Protein AF-A0A521SE34-F1 (afdb_monomer_lite)

Sequence (59 aa):
MTLPPPPIKKCPVCAAPINGNPVVLRRGDDVWEFDTETCKERFQIEPLKYESAEDEEDD

Foldseek 3Di:
DDDDPPPQDAALQPRHGQDDDFDWDDDPPDIHTHNDVVSVVVCVVPVVVSVPPPDDDDD

Secondary structure (DSSP, 8-state):
--PPPPP--B-TTT--B--SSPEEEEETTEEEEESSHHHHHHHHHSHHHHHTTS-----

Structure (mmCIF, N/CA/C/O backbone):
data_AF-A0A521SE34-F1
#
_entry.id   AF-A0A521SE34-F1
#
loop_
_atom_site.group_PDB
_atom_site.id
_atom_site.type_symbol
_atom_site.label_atom_id
_atom_site.label_alt_id
_atom_site.label_comp_id
_atom_site.label_asym_id
_atom_site.label_entity_id
_atom_site.label_seq_id
_atom_site.pdbx_PDB_ins_code
_atom_site.Cartn_x
_atom_site.Cartn_y
_atom_site.Cartn_z
_atom_site.occupancy
_atom_site.B_iso_or_equiv
_atom_site.auth_seq_id
_atom_site.auth_comp_id
_atom_site.auth_asym_id
_atom_site.auth_atom_id
_atom_site.pdbx_PDB_model_num
ATOM 1 N N . MET A 1 1 ? -4.208 -8.735 -33.193 1.00 50.16 1 MET A N 1
ATOM 2 C CA . MET A 1 1 ? -4.776 -7.696 -32.311 1.00 50.16 1 MET A CA 1
ATOM 3 C C . MET A 1 1 ? -3.971 -7.742 -31.026 1.00 50.16 1 MET A C 1
ATOM 5 O O . MET A 1 1 ? -4.081 -8.723 -30.305 1.00 50.16 1 MET A O 1
ATOM 9 N N . THR A 1 2 ? -3.067 -6.790 -30.809 1.00 61.38 2 THR A N 1
ATOM 10 C CA . THR A 1 2 ? -2.241 -6.757 -29.594 1.00 61.38 2 THR A CA 1
ATOM 11 C C . THR A 1 2 ? -3.065 -6.075 -28.510 1.00 61.38 2 THR A C 1
ATOM 13 O O . THR A 1 2 ? -3.422 -4.910 -28.667 1.00 61.38 2 THR A O 1
ATOM 16 N N . LEU A 1 3 ? -3.453 -6.817 -27.473 1.00 67.25 3 LEU A N 1
ATOM 17 C CA . LEU A 1 3 ? -4.143 -6.248 -26.316 1.00 67.25 3 LEU A CA 1
ATOM 18 C C . LEU A 1 3 ? -3.222 -5.212 -25.646 1.00 67.25 3 LEU A C 1
ATOM 20 O O . LEU A 1 3 ? -2.020 -5.480 -25.534 1.00 67.25 3 LEU A O 1
ATOM 24 N N . PRO A 1 4 ? -3.741 -4.047 -25.217 1.00 69.00 4 PRO A N 1
ATOM 25 C CA . PRO A 1 4 ? -2.957 -3.130 -24.402 1.00 69.00 4 PRO A CA 1
ATOM 26 C C . PRO A 1 4 ? -2.525 -3.850 -23.114 1.00 69.00 4 PRO A C 1
ATOM 28 O O . PRO A 1 4 ? -3.293 -4.665 -22.589 1.00 69.00 4 PRO A O 1
ATOM 31 N N . PRO A 1 5 ? -1.301 -3.602 -22.614 1.00 68.94 5 PRO A N 1
ATOM 32 C CA . PRO A 1 5 ? -0.872 -4.180 -21.351 1.00 68.94 5 PRO A CA 1
ATOM 33 C C . PRO A 1 5 ? -1.844 -3.747 -20.244 1.00 68.94 5 PRO A C 1
ATOM 35 O O . PRO A 1 5 ? -2.330 -2.611 -20.275 1.00 68.94 5 PRO A O 1
ATOM 38 N N . PRO A 1 6 ? -2.156 -4.633 -19.282 1.00 67.19 6 PRO A N 1
ATOM 39 C CA 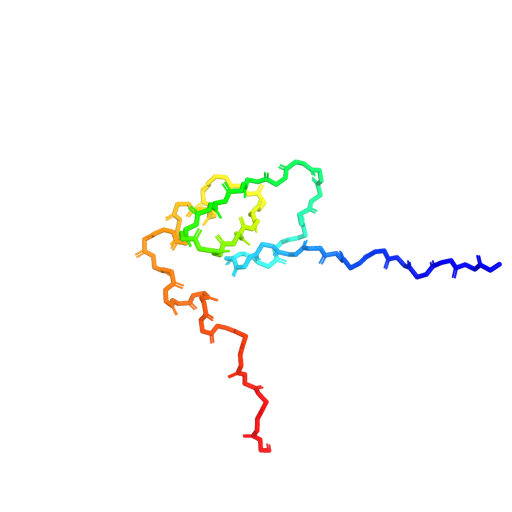. PRO A 1 6 ? -2.981 -4.251 -18.148 1.00 67.19 6 PRO A CA 1
ATOM 40 C C . PRO A 1 6 ? -2.335 -3.059 -17.427 1.00 67.19 6 PRO A C 1
ATOM 42 O O . PRO A 1 6 ? -1.102 -2.957 -17.407 1.00 67.19 6 PRO A O 1
ATOM 45 N N . PRO A 1 7 ? -3.142 -2.157 -16.842 1.00 69.38 7 PRO A N 1
ATOM 46 C CA . PRO A 1 7 ? -2.612 -1.040 -16.076 1.00 69.38 7 PRO A CA 1
ATOM 47 C C . PRO A 1 7 ? -1.675 -1.578 -14.991 1.00 69.38 7 PRO A C 1
ATOM 49 O O . PRO A 1 7 ? -2.057 -2.421 -14.176 1.00 69.38 7 PRO A O 1
ATOM 52 N N . ILE A 1 8 ? -0.421 -1.124 -15.023 1.00 73.94 8 ILE A N 1
ATOM 53 C CA . ILE A 1 8 ? 0.587 -1.506 -14.036 1.00 73.94 8 ILE A CA 1
ATOM 54 C C . ILE A 1 8 ? 0.214 -0.800 -12.738 1.00 73.94 8 ILE A C 1
ATOM 56 O O . ILE A 1 8 ? 0.362 0.419 -12.631 1.00 73.94 8 ILE A O 1
ATOM 60 N N . LYS A 1 9 ? -0.270 -1.565 -11.758 1.00 83.19 9 LYS A N 1
ATOM 61 C CA . LYS A 1 9 ? -0.527 -1.043 -10.417 1.00 83.19 9 LYS A CA 1
ATOM 62 C C . LYS A 1 9 ? 0.788 -0.590 -9.798 1.00 83.19 9 LYS A C 1
ATOM 64 O O . LYS A 1 9 ? 1.787 -1.312 -9.845 1.00 83.19 9 LYS A O 1
ATOM 69 N N . LYS A 1 10 ? 0.793 0.608 -9.224 1.00 88.94 10 LYS A N 1
ATOM 70 C CA . LYS A 1 10 ? 1.946 1.169 -8.522 1.00 88.94 10 LYS A CA 1
ATOM 71 C C . LYS A 1 10 ? 1.614 1.307 -7.050 1.00 88.94 10 LYS A C 1
ATOM 73 O O . LYS A 1 10 ? 0.489 1.627 -6.691 1.00 88.94 10 LYS A O 1
ATOM 78 N N . CYS A 1 11 ? 2.607 1.071 -6.208 1.00 89.19 11 CYS A N 1
ATOM 79 C CA . CYS A 1 11 ? 2.485 1.293 -4.781 1.00 89.19 11 CYS A CA 1
ATOM 80 C C . CYS A 1 11 ? 2.290 2.799 -4.522 1.00 89.19 11 CYS A C 1
ATOM 82 O O . CYS A 1 11 ? 3.151 3.577 -4.935 1.00 89.19 11 CYS A O 1
ATOM 84 N N . PRO A 1 12 ? 1.238 3.229 -3.809 1.00 85.81 12 PRO A N 1
ATOM 85 C CA . PRO A 1 12 ? 0.950 4.653 -3.590 1.00 85.81 12 PRO A CA 1
ATOM 86 C C . PRO A 1 12 ? 2.011 5.356 -2.724 1.00 85.81 12 PRO A C 1
ATOM 88 O O . PRO A 1 12 ? 2.116 6.575 -2.720 1.00 85.81 12 PRO A O 1
ATOM 91 N N . VAL A 1 13 ? 2.842 4.593 -2.004 1.00 89.25 13 VAL A N 1
ATOM 92 C CA . VAL A 1 13 ? 3.881 5.142 -1.114 1.00 89.25 13 VAL A CA 1
ATOM 93 C C . VAL A 1 13 ? 5.216 5.351 -1.820 1.00 89.25 13 VAL A C 1
ATOM 95 O O . VAL A 1 13 ? 5.890 6.352 -1.587 1.00 89.25 13 VAL A O 1
ATOM 98 N N . CYS A 1 14 ? 5.642 4.389 -2.641 1.00 88.19 14 CYS A N 1
ATOM 99 C CA . CYS A 1 14 ? 6.963 4.405 -3.278 1.00 88.19 14 CYS A CA 1
ATOM 100 C C . CYS A 1 14 ? 6.912 4.509 -4.807 1.00 88.19 14 CYS A C 1
ATOM 102 O O . CYS A 1 14 ? 7.963 4.512 -5.441 1.00 88.19 14 CYS A O 1
ATOM 104 N N . ALA A 1 15 ? 5.714 4.552 -5.398 1.00 87.44 15 ALA A N 1
ATOM 105 C CA . ALA A 1 15 ? 5.456 4.511 -6.838 1.00 87.44 15 ALA A CA 1
ATOM 106 C C . ALA A 1 15 ? 6.075 3.302 -7.573 1.00 87.44 15 ALA A C 1
ATOM 108 O O . ALA A 1 15 ? 6.093 3.265 -8.807 1.00 87.44 15 ALA A O 1
ATOM 109 N N . ALA A 1 16 ? 6.563 2.298 -6.834 1.00 88.62 16 ALA A N 1
ATOM 110 C CA . ALA A 1 16 ? 7.143 1.091 -7.401 1.00 88.62 16 ALA A CA 1
ATOM 111 C C . ALA A 1 16 ? 6.052 0.225 -8.049 1.00 88.62 16 ALA A C 1
ATOM 113 O O . ALA A 1 16 ? 4.937 0.150 -7.522 1.00 88.62 16 ALA A O 1
ATOM 114 N N . PRO A 1 17 ? 6.341 -0.430 -9.184 1.00 89.25 17 PRO A N 1
ATOM 115 C CA . PRO A 1 17 ? 5.382 -1.299 -9.845 1.00 89.25 17 PRO A CA 1
ATOM 116 C C . PRO A 1 17 ? 5.154 -2.565 -9.012 1.00 89.25 17 PRO A C 1
ATOM 118 O O . PRO A 1 17 ? 6.087 -3.323 -8.750 1.00 89.25 17 PRO A O 1
ATOM 121 N N . ILE A 1 18 ? 3.901 -2.811 -8.647 1.00 88.88 18 ILE A N 1
ATOM 122 C CA . ILE A 1 18 ? 3.482 -3.993 -7.900 1.00 88.88 18 ILE A CA 1
ATOM 123 C C . ILE A 1 18 ? 3.468 -5.175 -8.871 1.00 8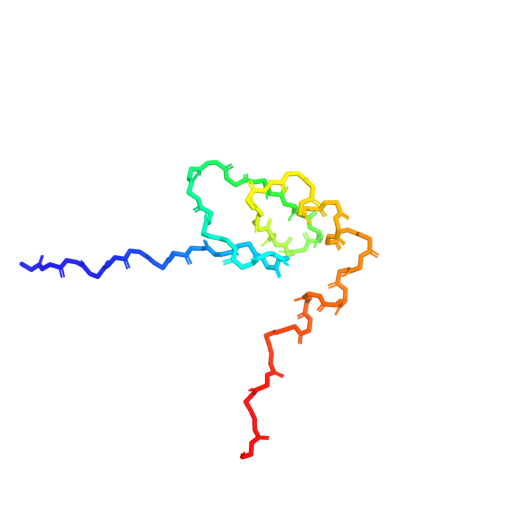8.88 18 ILE A C 1
ATOM 125 O O . ILE A 1 18 ? 2.558 -5.313 -9.689 1.00 88.88 18 ILE A O 1
ATOM 129 N N . ASN A 1 19 ? 4.487 -6.029 -8.791 1.00 83.56 19 ASN A N 1
ATOM 130 C CA . ASN A 1 19 ? 4.590 -7.234 -9.610 1.00 83.56 19 ASN A CA 1
ATOM 131 C C . ASN A 1 19 ? 4.453 -8.476 -8.724 1.00 83.56 19 ASN A C 1
ATOM 133 O O . ASN A 1 19 ? 5.325 -8.756 -7.906 1.00 83.56 19 ASN A O 1
ATOM 137 N N . GLY A 1 20 ? 3.379 -9.247 -8.903 1.00 82.25 20 GLY A N 1
ATOM 138 C CA . GLY A 1 20 ? 3.141 -10.482 -8.148 1.00 82.25 20 GLY A CA 1
ATOM 139 C C . GLY A 1 20 ? 2.024 -10.345 -7.118 1.00 82.25 20 GLY A C 1
ATOM 140 O O . GLY A 1 20 ? 0.906 -9.993 -7.485 1.00 82.25 20 GLY A O 1
ATOM 141 N N . ASN A 1 21 ? 2.311 -10.674 -5.855 1.00 87.38 21 ASN A N 1
ATOM 142 C CA . ASN A 1 21 ? 1.331 -10.675 -4.765 1.00 87.38 21 ASN A CA 1
ATOM 143 C C . ASN A 1 21 ? 1.392 -9.357 -3.971 1.00 87.38 21 ASN A C 1
ATOM 145 O O . ASN A 1 21 ? 2.256 -9.241 -3.100 1.00 87.38 21 ASN A O 1
ATOM 149 N N . PRO A 1 22 ? 0.500 -8.381 -4.233 1.00 91.19 22 PRO A N 1
ATOM 150 C CA . PRO A 1 22 ? 0.434 -7.157 -3.445 1.00 91.19 22 PRO A CA 1
ATOM 151 C C . PRO A 1 22 ? 0.104 -7.428 -1.984 1.00 91.19 22 PRO A C 1
ATOM 153 O O . PRO A 1 22 ? -0.710 -8.292 -1.647 1.00 91.19 22 PRO A O 1
ATOM 156 N N . VAL A 1 23 ? 0.646 -6.579 -1.121 1.00 92.88 23 VAL A N 1
ATOM 157 C CA . VAL A 1 23 ? 0.150 -6.434 0.240 1.00 92.88 23 VAL A CA 1
ATOM 158 C C . VAL A 1 23 ? -1.120 -5.594 0.186 1.00 92.88 23 VAL A C 1
ATOM 160 O O . VAL A 1 23 ? -1.089 -4.440 -0.225 1.00 92.88 23 VAL A O 1
ATOM 163 N N . VAL A 1 24 ? -2.246 -6.170 0.603 1.00 92.50 24 VAL A N 1
ATOM 164 C CA . VAL A 1 24 ? -3.551 -5.497 0.578 1.00 92.50 24 VAL A CA 1
ATOM 165 C C . VAL A 1 24 ? -3.876 -4.923 1.959 1.00 92.50 24 VAL A C 1
ATOM 167 O O . VAL A 1 24 ? -3.764 -5.612 2.979 1.00 92.50 24 VAL A O 1
ATOM 170 N N . LEU A 1 25 ? -4.312 -3.666 2.001 1.00 91.44 25 LEU A N 1
ATOM 171 C CA . LEU A 1 25 ? -4.908 -3.027 3.172 1.00 91.44 25 LEU A CA 1
ATOM 172 C C . LEU A 1 25 ? -6.362 -2.696 2.850 1.00 91.44 25 LEU A C 1
ATOM 174 O O . LEU A 1 25 ? -6.642 -1.981 1.894 1.00 91.44 25 LEU A O 1
ATOM 178 N N . ARG A 1 26 ? -7.283 -3.201 3.666 1.00 91.88 26 ARG A N 1
ATOM 179 C CA . ARG A 1 26 ? -8.696 -2.823 3.595 1.00 91.88 26 ARG A CA 1
ATOM 180 C C . ARG A 1 26 ? -9.005 -1.879 4.742 1.00 91.88 26 ARG A C 1
ATOM 182 O O . ARG A 1 26 ? -8.707 -2.218 5.890 1.00 91.88 26 ARG A O 1
ATOM 189 N N . ARG A 1 27 ? -9.585 -0.721 4.441 1.00 84.88 27 ARG A N 1
ATOM 190 C CA . ARG A 1 27 ? -9.962 0.277 5.441 1.00 84.88 27 ARG A CA 1
ATOM 191 C C . ARG A 1 27 ? -11.348 0.814 5.093 1.00 84.88 27 ARG A C 1
ATOM 193 O O . ARG A 1 27 ? -11.483 1.623 4.193 1.00 84.88 27 ARG A O 1
ATOM 200 N N . GLY A 1 28 ? -12.373 0.332 5.796 1.00 85.94 28 GLY A N 1
ATOM 201 C CA . GLY A 1 28 ? -13.761 0.619 5.422 1.00 85.94 28 GLY A CA 1
ATOM 202 C C . GLY A 1 28 ? -14.098 -0.006 4.068 1.00 85.94 28 GLY A C 1
ATOM 203 O O . GLY A 1 28 ? -13.913 -1.214 3.897 1.00 85.94 28 GLY A O 1
ATOM 204 N N . ASP A 1 29 ? -14.553 0.826 3.135 1.00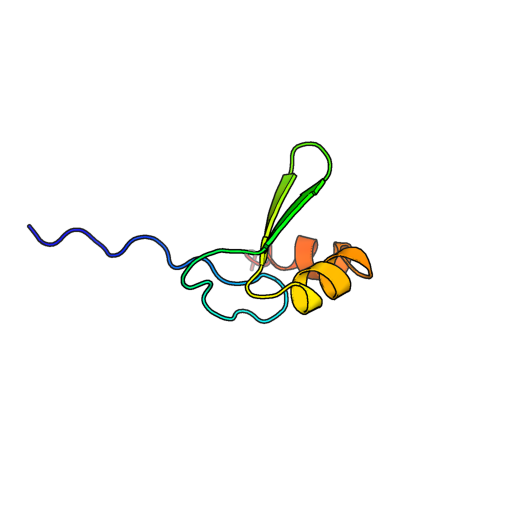 88.81 29 ASP A N 1
ATOM 205 C CA . ASP A 1 29 ? -14.868 0.451 1.753 1.00 88.81 29 ASP A CA 1
ATOM 206 C C . ASP A 1 29 ? -13.650 0.541 0.813 1.00 88.81 29 ASP A C 1
ATOM 208 O O . ASP A 1 29 ? -13.672 -0.020 -0.284 1.00 88.81 29 ASP A O 1
ATOM 212 N N . ASP A 1 30 ? -12.556 1.167 1.257 1.00 86.38 30 ASP A N 1
ATOM 213 C CA . ASP A 1 30 ? -11.358 1.372 0.449 1.00 86.38 30 ASP A CA 1
ATOM 214 C C . ASP A 1 30 ? -10.395 0.178 0.509 1.00 86.38 30 ASP A C 1
ATOM 216 O O . ASP A 1 30 ? -10.124 -0.413 1.568 1.00 86.38 30 ASP A O 1
ATOM 220 N N . VAL A 1 31 ? -9.833 -0.166 -0.653 1.00 88.88 31 VAL A N 1
ATOM 221 C CA . VAL A 1 31 ? -8.856 -1.247 -0.819 1.00 88.88 31 VAL A CA 1
ATOM 222 C C . VAL A 1 31 ? -7.593 -0.692 -1.455 1.00 88.88 31 VAL A C 1
ATOM 224 O O . VAL A 1 31 ? -7.594 -0.287 -2.612 1.00 88.88 31 VAL A O 1
ATOM 227 N N . TRP A 1 32 ? -6.499 -0.751 -0.704 1.00 89.44 32 TRP A N 1
ATOM 228 C CA . TRP A 1 32 ? -5.191 -0.271 -1.127 1.00 89.44 3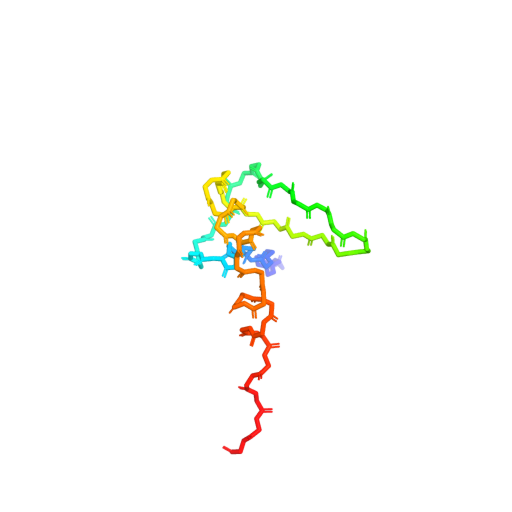2 TRP A CA 1
ATOM 229 C C . TRP A 1 32 ? -4.237 -1.440 -1.350 1.00 89.44 32 TRP A C 1
ATOM 231 O O . TRP A 1 32 ? -4.186 -2.378 -0.548 1.00 89.44 32 TRP A O 1
ATOM 241 N N . GLU A 1 33 ? -3.463 -1.377 -2.429 1.00 92.06 33 GLU A N 1
ATOM 242 C CA . GLU A 1 33 ? -2.458 -2.376 -2.791 1.00 92.06 33 GLU A CA 1
ATOM 243 C C . GLU A 1 33 ? -1.057 -1.772 -2.685 1.00 92.06 33 GLU A C 1
ATOM 245 O O . GLU A 1 33 ? -0.784 -0.687 -3.195 1.00 92.06 33 GLU A O 1
ATOM 250 N N . PHE A 1 34 ? -0.151 -2.497 -2.034 1.00 92.19 34 PHE A N 1
ATOM 251 C CA . PHE A 1 34 ? 1.229 -2.084 -1.815 1.00 92.19 34 PHE A CA 1
ATOM 252 C C . PHE A 1 34 ? 2.196 -3.142 -2.329 1.00 92.19 34 PHE A C 1
ATOM 254 O O . PHE A 1 34 ? 1.898 -4.335 -2.343 1.00 92.19 34 PHE A O 1
ATOM 261 N N . ASP A 1 35 ? 3.388 -2.687 -2.698 1.00 91.38 35 ASP A N 1
ATOM 262 C CA . ASP A 1 35 ? 4.495 -3.560 -3.090 1.00 91.38 35 ASP A CA 1
ATOM 263 C C . ASP A 1 35 ? 5.043 -4.365 -1.893 1.00 91.38 35 ASP A C 1
ATOM 265 O O . ASP A 1 35 ? 5.332 -5.551 -2.010 1.00 91.38 35 ASP A O 1
ATOM 269 N N . THR A 1 36 ? 5.121 -3.745 -0.709 1.00 92.38 36 THR A N 1
ATOM 270 C CA . THR A 1 36 ? 5.694 -4.346 0.510 1.00 92.38 36 THR A CA 1
ATOM 271 C C . THR A 1 36 ? 4.911 -3.985 1.772 1.00 92.38 36 THR A C 1
ATOM 273 O O . THR A 1 36 ? 4.221 -2.96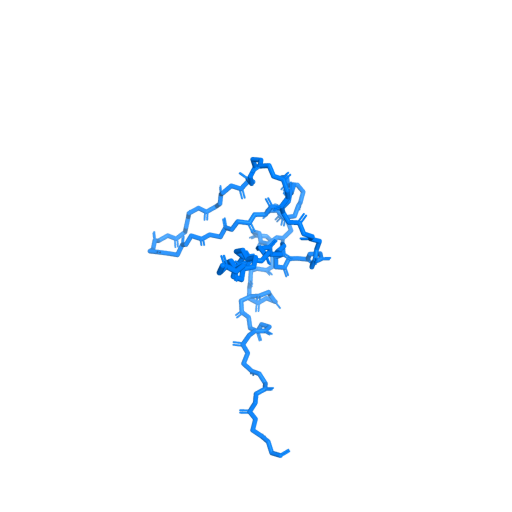2 1.823 1.00 92.38 36 THR A O 1
ATOM 276 N N . GLU A 1 37 ? 5.066 -4.791 2.831 1.00 92.62 37 GLU A N 1
ATOM 277 C CA . GLU A 1 37 ? 4.461 -4.518 4.146 1.00 92.62 37 GLU A CA 1
ATOM 278 C C . GLU A 1 37 ? 4.945 -3.191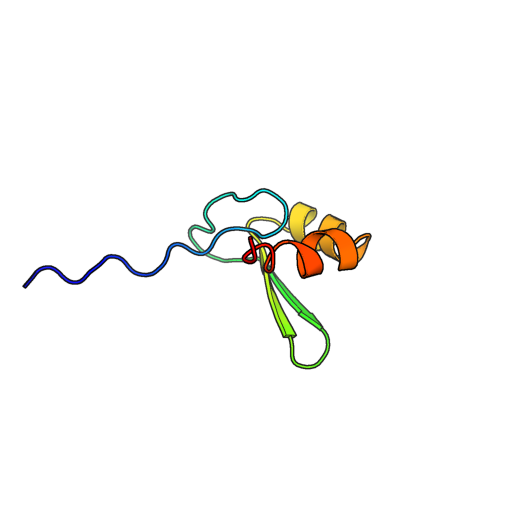 4.731 1.00 92.62 37 GLU A C 1
ATOM 280 O O . GLU A 1 37 ? 4.139 -2.424 5.245 1.00 92.62 37 GLU A O 1
ATOM 285 N N . THR A 1 38 ? 6.218 -2.843 4.535 1.00 93.38 38 THR A N 1
ATOM 286 C CA . THR A 1 38 ? 6.769 -1.554 4.972 1.00 93.38 38 THR A CA 1
ATOM 287 C C . THR A 1 38 ? 6.047 -0.366 4.333 1.00 93.38 38 THR A C 1
ATOM 289 O O . THR A 1 38 ? 5.812 0.649 4.989 1.00 93.38 38 THR A O 1
ATOM 292 N N . CYS A 1 39 ? 5.671 -0.467 3.053 1.00 91.75 39 CYS A N 1
ATOM 293 C CA . CYS A 1 39 ? 4.890 0.581 2.398 1.00 91.75 39 CYS A CA 1
ATOM 294 C C . CYS A 1 39 ? 3.495 0.693 3.018 1.00 91.75 39 CYS A C 1
ATOM 296 O O . CYS A 1 39 ? 3.058 1.797 3.333 1.00 91.75 39 CYS A O 1
ATOM 298 N N . LYS A 1 40 ? 2.838 -0.442 3.273 1.00 92.38 40 LYS A N 1
ATOM 299 C CA . LYS A 1 40 ? 1.556 -0.473 3.982 1.00 92.38 40 LYS A CA 1
ATOM 300 C C . LYS A 1 40 ? 1.661 0.167 5.371 1.00 92.38 40 LYS A C 1
ATOM 302 O O . LYS A 1 40 ? 0.824 0.998 5.699 1.00 92.38 40 LYS A O 1
ATOM 307 N N . GLU A 1 41 ? 2.681 -0.151 6.166 1.00 93.19 41 GLU A N 1
ATOM 308 C CA . GLU A 1 41 ? 2.867 0.439 7.501 1.00 93.19 41 GLU A CA 1
ATOM 309 C C . GLU A 1 41 ? 3.025 1.962 7.431 1.00 93.19 41 GLU A C 1
ATOM 311 O O . GLU A 1 41 ? 2.358 2.690 8.163 1.00 93.19 41 GLU A O 1
ATOM 316 N N . ARG A 1 42 ? 3.842 2.467 6.497 1.00 91.88 42 ARG A N 1
ATOM 317 C CA . ARG A 1 42 ? 4.006 3.915 6.278 1.00 91.88 42 ARG A CA 1
ATOM 318 C C . ARG A 1 42 ? 2.698 4.591 5.883 1.00 91.88 42 ARG A C 1
ATOM 320 O O . ARG A 1 42 ? 2.404 5.673 6.385 1.00 91.88 42 ARG A O 1
ATOM 327 N N . PHE A 1 43 ? 1.914 3.945 5.023 1.00 91.31 43 PHE A N 1
ATOM 328 C CA . PHE A 1 43 ? 0.582 4.416 4.664 1.00 91.31 43 PHE A CA 1
ATOM 329 C C . PHE A 1 43 ? -0.359 4.408 5.872 1.00 91.31 43 PHE A C 1
ATOM 331 O O . PHE A 1 43 ? -1.114 5.345 6.059 1.00 91.31 43 PHE A O 1
ATOM 338 N N . GLN A 1 44 ? -0.298 3.400 6.743 1.00 89.06 44 GLN A N 1
ATOM 339 C CA . GLN A 1 44 ? -1.122 3.362 7.954 1.00 89.06 44 GLN A CA 1
ATOM 340 C C . GLN A 1 44 ? -0.764 4.464 8.966 1.00 89.06 44 GLN A C 1
ATOM 342 O O . GLN A 1 44 ? -1.651 4.903 9.699 1.00 89.06 44 GLN A O 1
ATOM 347 N N . ILE A 1 45 ? 0.499 4.905 9.011 1.00 91.25 45 ILE A N 1
ATOM 348 C CA . ILE A 1 45 ? 0.960 5.998 9.885 1.00 91.25 45 ILE A CA 1
ATOM 349 C C . ILE A 1 45 ? 0.526 7.361 9.329 1.00 91.25 45 ILE A C 1
ATOM 351 O O . ILE A 1 45 ? 0.004 8.183 10.078 1.00 91.25 45 ILE A O 1
ATOM 355 N N . GLU A 1 46 ? 0.708 7.598 8.027 1.00 87.69 46 GLU A N 1
ATOM 356 C CA . GLU A 1 46 ? 0.379 8.876 7.373 1.00 87.69 46 GLU A CA 1
ATOM 357 C C . GLU A 1 46 ? -0.516 8.688 6.130 1.00 87.69 46 GLU A C 1
ATOM 359 O O . GLU A 1 46 ? -0.091 9.014 5.024 1.00 87.69 46 GLU A O 1
ATOM 364 N N . PRO A 1 47 ? -1.756 8.187 6.262 1.00 82.50 47 PRO A N 1
ATOM 365 C CA . PRO A 1 47 ? -2.594 7.835 5.108 1.00 82.50 47 PRO A CA 1
ATOM 366 C C . PRO A 1 47 ? -3.010 9.077 4.312 1.00 82.50 47 PRO A C 1
ATOM 368 O O . PRO A 1 47 ? -2.845 9.107 3.097 1.00 82.50 47 PRO A O 1
ATOM 371 N N . LEU A 1 48 ? -3.352 10.166 5.010 1.00 81.19 48 LEU A N 1
ATOM 372 C CA . LEU A 1 48 ? -3.725 11.464 4.431 1.00 81.19 48 LEU A CA 1
ATOM 373 C C . LEU A 1 48 ? -2.675 12.039 3.467 1.00 81.19 48 LEU A C 1
ATOM 375 O O . LEU A 1 48 ? -3.007 12.803 2.571 1.00 81.19 48 LEU A O 1
ATOM 379 N N . LYS A 1 49 ? -1.397 11.694 3.653 1.00 82.56 49 LYS A N 1
ATOM 380 C CA . LYS A 1 49 ? -0.309 12.154 2.783 1.00 82.56 49 LYS A CA 1
ATOM 381 C C . LYS A 1 49 ? -0.345 11.492 1.407 1.00 82.56 49 LYS A C 1
ATOM 383 O O . LYS A 1 49 ? 0.104 12.090 0.436 1.00 82.56 49 LYS A O 1
ATOM 388 N N . TYR A 1 50 ? -0.810 10.250 1.352 1.00 80.75 50 TYR A N 1
ATOM 389 C CA . TYR A 1 50 ? -0.823 9.434 0.141 1.00 80.75 50 TYR A CA 1
ATOM 390 C C . TYR A 1 50 ? -2.220 9.389 -0.489 1.00 80.75 50 TYR A C 1
ATOM 392 O O . TYR A 1 50 ? -2.318 9.307 -1.704 1.00 80.75 50 TYR A O 1
ATOM 400 N N . GLU A 1 51 ? -3.281 9.500 0.315 1.00 72.50 51 GLU A N 1
ATOM 401 C CA . GLU A 1 51 ? -4.671 9.610 -0.152 1.00 72.50 51 GLU A CA 1
ATOM 402 C C . GLU A 1 51 ? -4.915 10.909 -0.939 1.00 72.50 51 GLU A C 1
ATOM 404 O O . GLU A 1 51 ? -5.692 10.906 -1.883 1.00 72.50 51 GLU A O 1
ATOM 409 N N . SER A 1 52 ? -4.212 12.000 -0.612 1.00 63.53 52 SER A N 1
ATOM 410 C CA . SER A 1 52 ? -4.342 13.290 -1.312 1.00 63.53 52 SER A CA 1
ATOM 411 C C . SER A 1 52 ? -3.432 13.452 -2.539 1.00 63.53 52 SER A C 1
ATOM 413 O O . SER A 1 52 ? -3.356 14.546 -3.085 1.00 63.53 52 SER A O 1
ATOM 415 N N . ALA A 1 53 ? -2.682 12.420 -2.948 1.00 56.38 53 ALA A N 1
ATOM 416 C CA . ALA A 1 53 ? -1.736 12.524 -4.069 1.00 56.38 53 ALA A CA 1
ATOM 417 C C . ALA A 1 53 ? -2.389 12.338 -5.454 1.00 56.38 53 ALA A C 1
ATOM 419 O O . ALA A 1 53 ? -1.722 12.512 -6.473 1.00 56.38 53 ALA A O 1
ATOM 420 N N . GLU A 1 54 ? -3.674 11.989 -5.497 1.00 59.34 54 GLU A N 1
ATOM 421 C CA . GLU A 1 54 ? -4.464 11.849 -6.719 1.00 59.34 54 GLU A CA 1
ATOM 422 C C . GLU A 1 54 ? -5.571 12.912 -6.726 1.00 59.34 54 GLU A C 1
ATOM 424 O O . GLU A 1 54 ? -6.716 12.574 -6.486 1.00 59.34 54 GLU A O 1
ATOM 429 N N . ASP A 1 55 ? -5.211 14.193 -6.887 1.00 52.03 55 ASP A N 1
ATOM 430 C CA . ASP A 1 55 ? -6.054 15.268 -7.457 1.00 52.03 55 ASP A CA 1
ATOM 431 C C . ASP A 1 55 ? -5.241 16.589 -7.479 1.00 52.03 55 ASP A C 1
ATOM 433 O O . ASP A 1 55 ? -5.361 17.454 -6.614 1.00 52.03 55 ASP A O 1
ATOM 437 N N . GLU A 1 56 ? -4.349 16.731 -8.464 1.00 53.03 56 GLU A N 1
ATOM 438 C CA . GLU A 1 56 ? -3.869 18.038 -8.946 1.00 53.03 56 GLU A CA 1
ATOM 439 C C . GLU A 1 56 ? -4.028 18.058 -10.482 1.00 53.03 56 GLU A C 1
ATOM 441 O O . GLU A 1 56 ? -3.066 17.901 -11.231 1.00 53.03 56 GLU A O 1
ATOM 446 N N . GLU A 1 57 ? -5.270 18.203 -10.957 1.00 68.19 57 GLU A N 1
ATOM 447 C CA . GLU A 1 57 ? -5.599 18.779 -12.272 1.00 68.19 57 GLU A CA 1
ATOM 448 C C . GLU A 1 57 ? -6.590 19.936 -12.043 1.00 68.19 57 GLU A C 1
ATOM 450 O O . GLU A 1 57 ? -7.776 19.668 -11.891 1.00 68.19 57 GLU A O 1
ATOM 455 N N . ASP A 1 58 ? -6.102 21.189 -11.980 1.00 57.44 58 ASP A N 1
ATOM 456 C CA . ASP A 1 58 ? -6.788 22.422 -12.448 1.00 57.44 58 ASP A CA 1
ATOM 457 C C . ASP A 1 58 ? -5.842 23.657 -12.344 1.00 57.44 58 ASP A C 1
ATOM 459 O O . ASP A 1 58 ? -5.647 24.187 -11.248 1.00 57.44 58 ASP A O 1
ATOM 463 N N . ASP A 1 59 ? -5.168 24.032 -13.450 1.00 50.69 59 ASP A N 1
ATOM 464 C CA . ASP A 1 59 ? -5.055 25.392 -14.070 1.00 50.69 59 ASP A CA 1
ATOM 465 C C . ASP A 1 59 ? -4.016 25.407 -15.219 1.00 50.69 59 ASP A C 1
ATOM 467 O O . ASP A 1 59 ? -2.815 25.122 -14.980 1.00 50.69 59 ASP A O 1
#

Radius of gyration: 13.35 Å; chains: 1; bounding box: 22×36×42 Å

pLDDT: mean 81.12, std 12.98, range [50.16, 93.38]